Protein AF-A0A3E0QWU9-F1 (afdb_monomer)

Structure (mmCIF, N/CA/C/O backbone):
data_AF-A0A3E0QWU9-F1
#
_entry.id   AF-A0A3E0QWU9-F1
#
loop_
_atom_site.group_PDB
_atom_site.id
_atom_site.type_symbol
_atom_site.label_atom_id
_atom_site.label_alt_id
_atom_site.label_comp_id
_atom_site.label_asym_id
_atom_site.label_entity_id
_atom_site.label_seq_id
_atom_site.pdbx_PDB_ins_code
_atom_site.Cartn_x
_atom_site.Cartn_y
_atom_site.Cartn_z
_atom_site.occupancy
_atom_site.B_iso_or_equiv
_atom_site.auth_seq_id
_atom_site.auth_comp_id
_atom_site.auth_asym_id
_atom_site.auth_atom_id
_atom_site.pdbx_PDB_model_num
ATOM 1 N N . MET A 1 1 ? -54.130 66.924 -6.431 1.00 48.81 1 MET A N 1
ATOM 2 C CA . MET A 1 1 ? -52.927 66.544 -5.653 1.00 48.81 1 MET A CA 1
ATOM 3 C C . MET A 1 1 ? -52.992 65.048 -5.382 1.00 48.81 1 MET A C 1
ATOM 5 O O . MET A 1 1 ? -53.999 64.576 -4.880 1.00 48.81 1 MET A O 1
ATOM 9 N N . SER A 1 2 ? -51.993 64.309 -5.868 1.00 45.28 2 SER A N 1
ATOM 10 C CA . SER A 1 2 ? -52.016 62.852 -6.075 1.00 45.28 2 SER A CA 1
ATOM 11 C C . SER A 1 2 ? -51.606 62.078 -4.816 1.00 45.28 2 SER A C 1
ATOM 13 O O . SER A 1 2 ? -50.489 62.237 -4.330 1.00 45.28 2 SER A O 1
ATOM 15 N N . LEU A 1 3 ? -52.506 61.223 -4.317 1.00 54.56 3 LEU A N 1
ATOM 16 C CA . LEU A 1 3 ? -52.350 60.380 -3.121 1.00 54.56 3 LEU A CA 1
ATOM 17 C C . LEU A 1 3 ? -51.893 58.941 -3.466 1.00 54.56 3 LEU A C 1
ATOM 19 O O . LEU A 1 3 ? -52.272 57.982 -2.805 1.00 54.56 3 LEU A O 1
ATOM 23 N N . GLY A 1 4 ? -51.110 58.766 -4.535 1.00 51.31 4 GLY A N 1
ATOM 24 C CA . GLY A 1 4 ? -50.793 57.441 -5.097 1.00 51.31 4 GLY A CA 1
ATOM 25 C C . GLY A 1 4 ? -49.374 56.906 -4.862 1.00 51.31 4 GLY A C 1
ATOM 26 O O . GLY A 1 4 ? -49.019 55.894 -5.456 1.00 51.31 4 GLY A O 1
ATOM 27 N N . LYS A 1 5 ? -48.522 57.571 -4.065 1.00 53.59 5 LYS A N 1
ATOM 28 C CA . LYS A 1 5 ? -47.066 57.282 -4.035 1.00 53.59 5 LYS A CA 1
ATOM 29 C C . LYS A 1 5 ? -46.502 56.636 -2.762 1.00 53.59 5 LYS A C 1
ATOM 31 O O . LYS A 1 5 ? -45.300 56.403 -2.703 1.00 53.59 5 LYS A O 1
ATOM 36 N N . LEU A 1 6 ? -47.321 56.295 -1.765 1.00 50.47 6 LEU A N 1
ATOM 37 C CA . LEU A 1 6 ? -46.824 55.764 -0.479 1.00 50.47 6 LEU A CA 1
ATOM 38 C C . LEU A 1 6 ? -46.843 54.229 -0.343 1.00 50.47 6 LEU A C 1
ATOM 40 O O . LEU A 1 6 ? -46.405 53.710 0.680 1.00 50.47 6 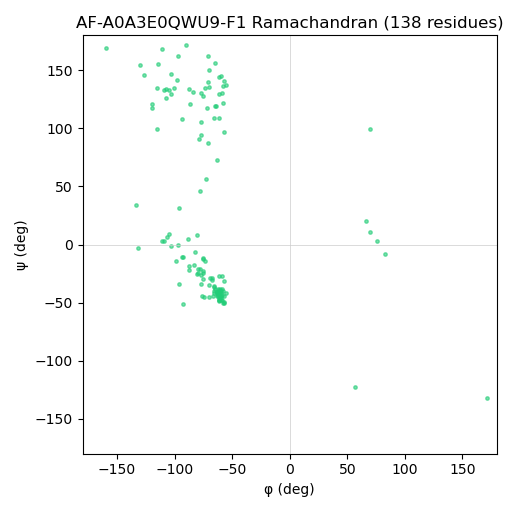LEU A O 1
ATOM 44 N N . TRP A 1 7 ? -47.299 53.488 -1.360 1.00 48.78 7 TRP A N 1
ATOM 45 C CA . TRP A 1 7 ? -47.476 52.026 -1.272 1.00 48.78 7 TRP A CA 1
ATOM 46 C C . TRP A 1 7 ? -46.382 51.189 -1.963 1.00 48.78 7 TRP A C 1
ATOM 48 O O . TRP A 1 7 ? -46.413 49.966 -1.907 1.00 48.78 7 TRP A O 1
ATOM 58 N N . GLN A 1 8 ? -45.393 51.829 -2.595 1.00 52.34 8 GLN A N 1
ATOM 59 C CA . GLN A 1 8 ? -44.316 51.149 -3.337 1.00 52.34 8 GLN A CA 1
ATOM 60 C C . GLN A 1 8 ? -43.006 51.001 -2.535 1.00 52.34 8 GLN A C 1
ATOM 62 O O . GLN A 1 8 ? -42.150 50.201 -2.896 1.00 52.34 8 GLN A O 1
ATOM 67 N N . SER A 1 9 ? -42.830 51.716 -1.417 1.00 51.59 9 SER A N 1
ATOM 68 C CA . SER A 1 9 ? -41.567 51.702 -0.655 1.00 51.59 9 SER A CA 1
ATOM 69 C C . SER A 1 9 ? -41.419 50.526 0.317 1.00 51.59 9 SER A C 1
ATOM 71 O O . SER A 1 9 ? -40.305 50.218 0.734 1.00 51.59 9 SER A O 1
ATOM 73 N N . LYS A 1 10 ? -42.511 49.834 0.672 1.00 47.75 10 LYS A N 1
ATOM 74 C CA . LYS A 1 10 ? -42.472 48.729 1.650 1.00 47.75 10 LYS A CA 1
ATOM 75 C C . LYS A 1 10 ? -42.156 47.359 1.044 1.00 47.75 10 LYS A C 1
ATOM 77 O O . LYS A 1 10 ? -41.722 46.473 1.771 1.00 47.75 10 LYS A O 1
ATOM 82 N N . VAL A 1 11 ? -42.322 47.186 -0.269 1.00 53.94 11 VAL A N 1
ATOM 83 C CA . VAL A 1 11 ? -42.123 45.886 -0.943 1.00 53.94 11 VAL A CA 1
ATOM 84 C C . VAL A 1 11 ? -40.637 45.598 -1.209 1.00 53.94 11 VAL A C 1
ATOM 86 O O . VAL A 1 11 ? -40.225 44.444 -1.241 1.00 53.94 11 VAL A O 1
ATOM 89 N N . ILE A 1 12 ? -39.803 46.639 -1.310 1.00 52.97 12 ILE A N 1
ATOM 90 C CA . ILE A 1 12 ? -38.363 46.513 -1.607 1.00 52.97 12 ILE A CA 1
ATOM 91 C C . ILE A 1 12 ? -37.519 46.310 -0.331 1.00 52.97 12 ILE A C 1
ATOM 93 O O . ILE A 1 12 ? -36.429 45.747 -0.383 1.00 52.97 12 ILE A O 1
ATOM 97 N N . LEU A 1 13 ? -38.030 46.700 0.842 1.00 51.81 13 LEU A N 1
ATOM 98 C CA . LEU A 1 13 ? -37.305 46.587 2.118 1.00 51.81 13 LEU A CA 1
ATOM 99 C C . LEU A 1 13 ? -37.249 45.155 2.681 1.00 51.81 13 LEU A C 1
ATOM 101 O O . LEU A 1 13 ? -36.338 44.828 3.437 1.00 51.81 13 LEU A O 1
ATOM 105 N N . ILE A 1 14 ? -38.187 44.289 2.291 1.00 55.22 14 ILE A N 1
ATOM 106 C CA . ILE A 1 14 ? -38.274 42.900 2.766 1.00 55.22 14 ILE A CA 1
ATOM 107 C C . ILE A 1 14 ? -37.193 41.990 2.141 1.00 55.22 14 ILE A C 1
ATOM 109 O O . ILE A 1 14 ? -36.534 41.274 2.900 1.00 55.22 14 ILE A O 1
ATOM 113 N N . PRO A 1 15 ? -36.913 42.018 0.818 1.00 53.41 15 PRO A N 1
ATOM 114 C CA . PRO A 1 15 ? -35.848 41.183 0.258 1.00 53.41 15 PRO A CA 1
ATOM 115 C C . PRO A 1 15 ? -34.446 41.602 0.732 1.00 53.41 15 PRO A C 1
ATOM 117 O O . PRO A 1 15 ? -33.593 40.731 0.907 1.00 53.41 15 PRO A O 1
ATOM 120 N N . LEU A 1 16 ? -34.215 42.891 1.025 1.00 52.62 16 LEU A N 1
ATOM 121 C CA . LEU A 1 16 ? -32.910 43.384 1.492 1.00 52.62 16 LEU A CA 1
ATOM 122 C C . LEU A 1 16 ? -32.563 42.915 2.916 1.00 52.62 16 LEU A C 1
ATOM 124 O O . LEU A 1 16 ? -31.401 42.631 3.201 1.00 52.62 16 LEU A O 1
ATOM 128 N N . LEU A 1 17 ? -33.563 42.791 3.798 1.00 53.91 17 LEU A N 1
ATOM 129 C CA . LEU A 1 17 ? -33.368 42.274 5.157 1.00 53.91 17 LEU A CA 1
ATOM 130 C C . LEU A 1 17 ? -33.221 40.740 5.182 1.00 53.91 17 LEU A C 1
ATOM 132 O O . LEU A 1 17 ? -32.582 40.198 6.078 1.00 53.91 17 LEU A O 1
ATOM 136 N N . SER A 1 18 ? -33.782 40.036 4.190 1.00 56.00 18 SER A N 1
ATOM 137 C CA . SER A 1 18 ? -33.660 38.572 4.080 1.00 56.00 18 SER A CA 1
ATOM 138 C C . SER A 1 18 ? -32.279 38.108 3.595 1.00 56.00 18 SER A C 1
ATOM 140 O O . SER A 1 18 ? -31.852 37.000 3.913 1.00 56.00 18 SER A O 1
ATOM 142 N N . LEU A 1 19 ? -31.551 38.968 2.871 1.00 53.31 19 LEU A N 1
ATOM 143 C CA . LEU A 1 19 ? -30.234 38.649 2.315 1.00 53.31 19 LEU A CA 1
ATOM 144 C C . LEU A 1 19 ? -29.103 38.755 3.358 1.00 53.31 19 LEU A C 1
ATOM 146 O O . LEU A 1 19 ? -28.087 38.078 3.228 1.00 53.31 19 LEU A O 1
ATOM 150 N N . SER A 1 20 ? -29.273 39.553 4.420 1.00 54.94 20 SER A N 1
ATOM 151 C CA . SER A 1 20 ? -28.243 39.733 5.458 1.00 54.94 20 SER A CA 1
ATOM 152 C C . SER A 1 20 ? -28.158 38.570 6.453 1.00 54.94 20 SER A C 1
ATOM 154 O O . SER A 1 20 ? -27.108 38.357 7.056 1.00 54.94 20 SER A O 1
ATOM 156 N N . VAL A 1 21 ? -29.219 37.768 6.588 1.00 56.41 21 VAL A N 1
ATOM 157 C CA . VAL A 1 21 ? -29.249 36.599 7.489 1.00 56.41 21 VAL A CA 1
ATOM 158 C C . VAL A 1 21 ? -28.539 35.381 6.878 1.00 56.41 21 VAL A C 1
ATOM 160 O O . VAL A 1 21 ? -28.052 34.521 7.608 1.00 56.41 21 VAL A O 1
ATOM 163 N N . PHE A 1 22 ? -28.384 35.331 5.551 1.00 56.59 22 PHE A N 1
ATOM 164 C CA . PHE A 1 22 ? -27.661 34.255 4.853 1.00 56.59 22 PHE A CA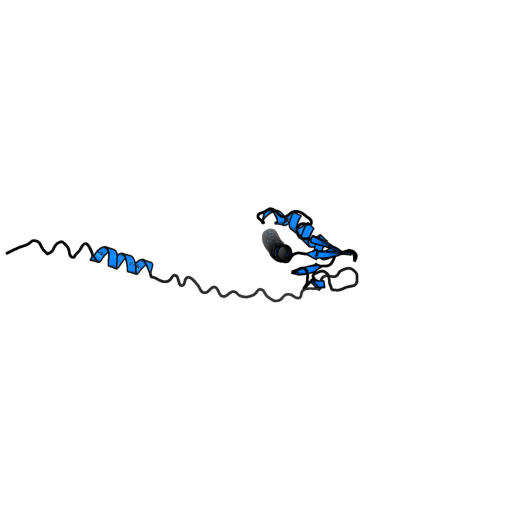 1
ATOM 165 C C . PHE A 1 22 ? -26.132 34.437 4.833 1.00 56.59 22 PHE A C 1
ATOM 167 O O . PHE A 1 22 ? -25.410 33.553 4.379 1.00 56.59 22 PHE A O 1
ATOM 174 N N . LEU A 1 23 ? -25.640 35.579 5.322 1.00 56.75 23 LEU A N 1
ATOM 175 C CA . LEU A 1 23 ? -24.228 35.974 5.299 1.00 56.75 23 LEU A CA 1
ATOM 176 C C . LEU A 1 23 ? -23.534 35.858 6.658 1.00 56.75 23 LEU A C 1
ATOM 178 O O . LEU A 1 23 ? -22.391 36.290 6.775 1.00 56.75 23 LEU A O 1
ATOM 182 N N . LEU A 1 24 ? -24.172 35.261 7.674 1.00 62.22 24 LEU A N 1
ATOM 183 C CA . LEU A 1 24 ? -23.453 34.869 8.885 1.00 62.22 24 LEU A CA 1
ATOM 184 C C . LEU A 1 24 ? -22.454 33.768 8.502 1.00 62.22 24 LEU A C 1
ATOM 186 O O . LEU A 1 24 ? -22.876 32.653 8.182 1.00 62.22 24 LEU A O 1
ATOM 190 N N . PRO A 1 25 ? -21.139 34.057 8.497 1.00 60.53 25 PRO A N 1
ATOM 191 C CA . PRO A 1 25 ? -20.151 33.063 8.151 1.00 60.53 25 PRO A CA 1
ATOM 192 C C . PRO A 1 25 ? -20.220 31.990 9.228 1.00 60.53 25 PRO A C 1
ATOM 194 O O . PRO A 1 25 ? -20.021 32.243 10.417 1.00 60.53 25 PRO A O 1
ATOM 197 N N . SER A 1 26 ? -20.537 30.779 8.795 1.00 58.06 26 SER A N 1
ATOM 198 C CA . SER A 1 26 ? -20.462 29.556 9.568 1.00 58.06 26 SER A CA 1
ATOM 199 C C . SER A 1 26 ? -19.004 29.281 9.949 1.00 58.06 26 SER A C 1
ATOM 201 O O . SER A 1 26 ? -18.375 28.362 9.430 1.00 58.06 26 SER A O 1
ATOM 203 N N . CYS A 1 27 ? -18.454 30.059 10.881 1.00 59.38 27 CYS A N 1
ATOM 204 C CA . CYS A 1 27 ? -17.252 29.724 11.637 1.00 59.38 27 CYS A CA 1
ATOM 205 C C . CYS A 1 27 ? -17.613 28.629 12.651 1.00 59.38 27 CYS A C 1
ATOM 207 O O . CYS A 1 27 ? -17.485 28.789 13.863 1.00 59.38 27 CYS A O 1
ATOM 209 N N . VAL A 1 28 ? -18.142 27.511 12.154 1.00 60.81 28 VAL A N 1
ATOM 210 C CA . VAL A 1 28 ? -18.437 26.332 12.957 1.00 60.81 28 VAL A CA 1
ATOM 211 C C . VAL A 1 28 ? -17.118 25.606 13.168 1.00 60.81 28 VAL A C 1
ATOM 213 O O . VAL A 1 28 ? -16.716 24.764 12.374 1.00 60.81 28 VAL A O 1
ATOM 216 N N . GLY A 1 29 ? -16.458 25.972 14.263 1.00 61.81 29 GLY A N 1
ATOM 217 C CA . GLY A 1 29 ? -15.495 25.142 14.972 1.00 61.81 29 GLY A CA 1
ATOM 218 C C . GLY A 1 29 ? -14.185 24.893 14.238 1.00 61.81 29 GLY A C 1
ATOM 219 O O . GLY A 1 29 ? -14.046 23.944 13.468 1.00 61.81 29 GLY A O 1
ATOM 220 N N . THR A 1 30 ? -13.163 25.658 14.608 1.00 63.31 30 THR A N 1
ATOM 221 C CA . THR A 1 30 ? -11.766 25.249 14.463 1.00 63.31 30 THR A CA 1
ATOM 222 C C . THR A 1 30 ? -11.588 23.926 15.215 1.00 63.31 30 THR A C 1
ATOM 224 O O . THR A 1 30 ? -11.472 23.894 16.438 1.00 63.31 30 THR A O 1
ATOM 227 N N . ARG A 1 31 ? -11.649 22.794 14.506 1.00 64.81 31 ARG A N 1
ATOM 228 C CA . ARG A 1 31 ? -11.327 21.491 15.091 1.00 64.81 31 ARG A CA 1
ATOM 229 C C . ARG A 1 31 ? -9.815 21.391 15.170 1.00 64.81 31 ARG A C 1
ATOM 231 O O . ARG A 1 31 ? -9.155 21.194 14.153 1.00 64.81 31 ARG A O 1
ATOM 238 N N . THR A 1 32 ? -9.270 21.520 16.372 1.00 75.62 32 THR A N 1
ATOM 239 C CA . THR A 1 32 ? -7.865 21.207 16.619 1.00 75.62 32 THR A CA 1
ATOM 240 C C . THR A 1 32 ? -7.651 19.729 16.310 1.00 75.62 32 THR A C 1
ATOM 242 O O . THR A 1 32 ? -8.155 18.853 17.012 1.00 75.62 32 THR A O 1
ATOM 245 N N . TYR A 1 33 ? -6.946 19.442 15.217 1.00 67.81 33 TYR A N 1
ATOM 246 C CA . TYR A 1 33 ? -6.546 18.085 14.880 1.00 67.81 33 TYR A CA 1
ATOM 247 C C . TYR A 1 33 ? -5.364 17.712 15.773 1.00 67.81 33 TYR A C 1
ATOM 249 O O . TYR A 1 33 ? -4.220 18.051 15.479 1.00 67.81 33 TYR A O 1
ATOM 257 N N . THR A 1 34 ? -5.638 17.062 16.903 1.00 81.50 34 THR A N 1
ATOM 258 C CA . THR A 1 34 ? -4.573 16.491 17.728 1.00 81.50 34 THR A CA 1
ATOM 259 C C . THR A 1 34 ? -4.004 15.278 16.992 1.00 81.50 34 THR A C 1
ATOM 261 O O . THR A 1 34 ? -4.750 14.322 16.748 1.00 81.50 34 THR A O 1
ATOM 264 N N . PRO A 1 35 ? -2.715 15.285 16.607 1.00 76.25 35 PRO A N 1
ATOM 265 C CA . PRO A 1 35 ? -2.117 14.130 15.964 1.00 76.25 35 PRO A CA 1
ATOM 266 C C . PRO A 1 35 ? -2.157 12.932 16.924 1.00 76.25 35 PRO A C 1
ATOM 268 O O . PRO A 1 35 ? -2.012 13.104 18.138 1.00 76.25 35 PRO A O 1
ATOM 271 N N . PRO A 1 36 ? -2.367 11.710 16.411 1.00 76.81 36 PRO A N 1
ATOM 272 C CA . PRO A 1 36 ? -2.288 10.522 17.245 1.00 76.81 36 PRO A CA 1
ATOM 273 C C . PRO A 1 36 ? -0.885 10.415 17.869 1.00 76.81 36 PRO A C 1
ATOM 275 O O . PRO A 1 36 ? 0.094 10.778 17.210 1.00 76.81 36 PRO A O 1
ATOM 278 N N . PRO A 1 37 ? -0.770 9.913 19.112 1.00 79.94 37 PRO A N 1
ATOM 279 C CA . PRO A 1 37 ? 0.522 9.732 19.762 1.00 79.94 37 PRO A CA 1
ATOM 280 C C . PRO A 1 37 ? 1.443 8.871 18.892 1.00 79.94 37 PRO A C 1
ATOM 282 O O . PRO A 1 37 ? 1.005 7.873 18.306 1.00 79.94 37 PRO A O 1
ATOM 285 N N . ILE A 1 38 ? 2.711 9.278 18.800 1.00 73.00 38 ILE A N 1
ATOM 286 C CA . ILE A 1 38 ? 3.737 8.522 18.083 1.00 73.00 38 ILE A CA 1
ATOM 287 C C . ILE A 1 38 ? 3.913 7.198 18.823 1.00 73.00 38 ILE A C 1
ATOM 289 O O . ILE A 1 38 ? 4.222 7.171 20.011 1.00 73.00 38 ILE A O 1
ATOM 293 N N . VAL A 1 39 ? 3.656 6.104 18.118 1.00 75.56 39 VAL A N 1
ATOM 294 C CA . VAL A 1 39 ? 3.911 4.746 18.594 1.00 75.56 39 VAL A CA 1
ATOM 295 C C . VAL A 1 39 ? 5.139 4.225 17.874 1.00 75.56 39 VAL A C 1
ATOM 297 O O . VAL A 1 39 ? 5.213 4.337 16.647 1.00 75.56 39 VAL A O 1
ATOM 300 N N . ASP A 1 40 ? 6.073 3.641 18.620 1.00 64.19 40 ASP A N 1
ATOM 301 C CA . ASP A 1 40 ? 7.221 2.962 18.030 1.00 64.19 40 ASP A CA 1
ATOM 302 C C . ASP A 1 40 ? 6.717 1.858 17.100 1.00 64.19 40 ASP A C 1
ATOM 304 O O . ASP A 1 40 ? 5.945 0.975 17.487 1.00 64.19 40 ASP A O 1
ATOM 308 N N . THR A 1 41 ? 7.114 1.938 15.832 1.00 67.38 41 THR A N 1
ATOM 309 C CA . THR A 1 41 ? 6.773 0.920 14.839 1.00 67.38 41 THR A CA 1
ATOM 310 C C . THR A 1 41 ? 8.015 0.112 14.521 1.00 67.38 41 THR A C 1
ATOM 312 O O . THR A 1 41 ? 9.057 0.662 14.174 1.00 67.38 41 THR A O 1
ATOM 315 N N . GLN A 1 42 ? 7.913 -1.209 14.655 1.00 67.56 42 GLN A N 1
ATOM 316 C CA . GLN A 1 42 ? 8.976 -2.107 14.228 1.00 67.56 42 GLN A CA 1
ATOM 317 C C . GLN A 1 42 ? 9.050 -2.107 12.689 1.00 67.56 42 GLN A C 1
A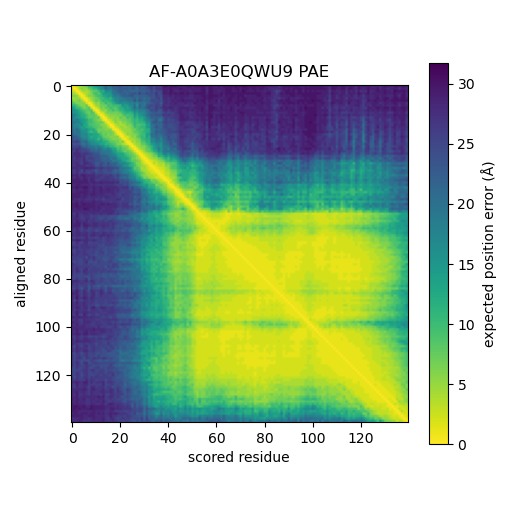TOM 319 O O . GLN A 1 42 ? 8.001 -2.200 12.038 1.00 67.56 42 GLN A O 1
ATOM 324 N N . PRO A 1 43 ? 10.253 -2.040 12.088 1.00 63.31 43 PRO A N 1
ATOM 325 C CA . PRO A 1 43 ? 10.416 -2.172 10.646 1.00 63.31 43 PRO A CA 1
ATOM 326 C C . PRO A 1 43 ? 9.833 -3.494 10.139 1.00 63.31 43 PRO A C 1
ATOM 328 O O . PRO A 1 43 ? 9.982 -4.539 10.775 1.00 63.31 43 PRO A O 1
ATOM 331 N N . SER A 1 44 ? 9.188 -3.466 8.972 1.00 67.38 44 SER A N 1
ATOM 332 C CA . SER A 1 44 ? 8.746 -4.692 8.305 1.00 67.38 44 SER A CA 1
ATOM 333 C C . SER A 1 44 ? 9.946 -5.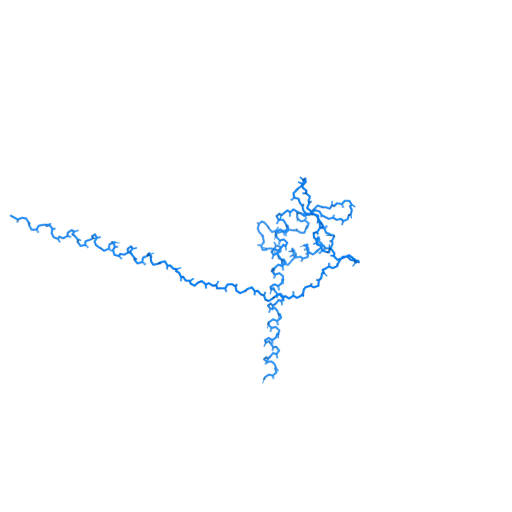363 7.635 1.00 67.38 44 SER A C 1
ATOM 335 O O . SER A 1 44 ? 10.666 -4.728 6.862 1.00 67.38 44 SER A O 1
ATOM 337 N N . TRP A 1 45 ? 10.114 -6.661 7.874 1.00 67.12 45 TRP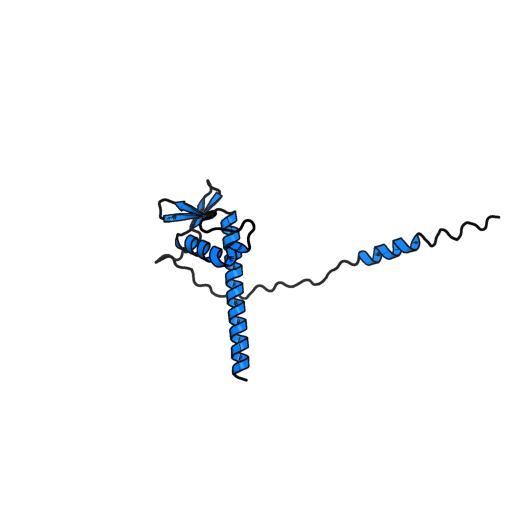 A N 1
ATOM 338 C CA . TRP A 1 45 ? 11.212 -7.459 7.325 1.00 67.12 45 TRP A CA 1
ATOM 339 C C . TRP A 1 45 ? 10.787 -8.237 6.075 1.00 67.12 45 TRP A C 1
ATOM 341 O O . TRP A 1 45 ? 9.659 -8.723 6.002 1.00 67.12 45 TRP A O 1
ATOM 351 N N . ASP A 1 46 ? 11.681 -8.339 5.090 1.00 62.50 46 ASP A N 1
ATOM 352 C CA . ASP A 1 46 ? 11.620 -9.293 3.974 1.00 62.50 46 ASP A CA 1
ATOM 353 C C . ASP A 1 46 ? 12.826 -10.243 4.091 1.00 62.50 46 ASP A C 1
ATOM 355 O O . ASP A 1 46 ? 13.967 -9.863 3.807 1.00 62.50 46 ASP A O 1
ATOM 359 N N . GLY A 1 47 ? 12.612 -11.445 4.635 1.00 72.31 47 GLY A N 1
ATOM 360 C CA . GLY A 1 47 ? 13.707 -12.322 5.066 1.00 72.31 47 GLY A CA 1
ATOM 361 C C . GLY A 1 47 ? 14.619 -11.632 6.093 1.00 72.31 47 GLY A C 1
ATOM 362 O O . GLY A 1 47 ? 14.144 -11.145 7.116 1.00 72.31 47 GLY A O 1
ATOM 363 N N . ASN A 1 48 ? 15.922 -11.541 5.794 1.00 70.94 48 ASN A N 1
ATOM 364 C CA . ASN A 1 48 ? 16.925 -10.892 6.656 1.00 70.94 48 ASN A CA 1
ATOM 365 C C . ASN A 1 48 ? 17.089 -9.379 6.405 1.00 70.94 48 ASN A C 1
ATOM 367 O O . ASN A 1 48 ? 17.980 -8.760 6.985 1.00 70.94 48 ASN A O 1
ATOM 371 N N . LYS A 1 49 ? 16.282 -8.764 5.528 1.00 67.31 49 LYS A N 1
ATOM 372 C CA . LYS A 1 49 ? 16.401 -7.338 5.178 1.00 67.31 49 LYS A CA 1
ATOM 373 C C . LYS A 1 49 ? 15.243 -6.524 5.758 1.00 67.31 49 LYS A C 1
ATOM 375 O O . LYS A 1 49 ? 14.078 -6.877 5.588 1.00 67.31 49 LYS A O 1
ATOM 380 N N . GLN A 1 50 ? 15.545 -5.388 6.388 1.00 63.75 50 GLN A N 1
ATOM 381 C CA . GLN A 1 50 ? 14.550 -4.428 6.902 1.00 63.75 50 GLN A CA 1
ATOM 382 C C . GLN A 1 50 ? 13.954 -3.536 5.798 1.00 63.75 50 GLN A C 1
ATOM 384 O O . GLN A 1 50 ? 13.897 -2.319 5.943 1.00 63.75 50 GLN A O 1
ATOM 389 N N . ASN A 1 51 ? 13.551 -4.102 4.657 1.00 67.38 51 ASN A N 1
ATOM 390 C CA . ASN A 1 51 ? 13.090 -3.315 3.507 1.00 67.38 51 ASN A CA 1
ATOM 391 C C . ASN A 1 51 ? 11.793 -3.837 2.867 1.00 67.38 51 ASN A C 1
ATOM 393 O O . ASN A 1 51 ? 11.607 -3.711 1.659 1.00 67.38 51 ASN A O 1
ATOM 397 N N . SER A 1 52 ? 10.862 -4.390 3.656 1.00 71.19 52 SER A N 1
ATOM 398 C CA . SER A 1 52 ? 9.562 -4.840 3.130 1.00 71.19 52 SER A CA 1
ATOM 399 C C . SER A 1 52 ? 8.665 -3.657 2.736 1.00 71.19 52 SER A C 1
ATOM 401 O O . SER A 1 52 ? 7.823 -3.189 3.513 1.00 71.19 52 SER A O 1
ATOM 403 N N . GLY A 1 53 ? 8.801 -3.174 1.503 1.00 85.06 53 GLY A N 1
ATOM 404 C CA . GLY A 1 53 ? 8.056 -2.017 1.017 1.00 85.06 53 GLY A CA 1
ATOM 405 C C . GLY A 1 53 ? 8.529 -1.530 -0.345 1.00 85.06 53 GLY A C 1
ATOM 406 O O . GLY A 1 53 ? 8.653 -2.320 -1.279 1.00 85.06 53 GLY A O 1
ATOM 407 N N . ILE A 1 54 ? 8.739 -0.217 -0.438 1.00 90.31 54 ILE A N 1
ATOM 408 C CA . ILE A 1 54 ? 9.268 0.463 -1.621 1.00 90.31 54 ILE A CA 1
ATOM 409 C C . ILE A 1 54 ? 10.794 0.381 -1.582 1.00 90.31 54 ILE A C 1
ATOM 411 O O . ILE A 1 54 ? 11.407 0.677 -0.560 1.00 90.31 54 ILE A O 1
ATOM 415 N N . ILE A 1 55 ? 11.384 -0.031 -2.699 1.00 91.00 55 ILE A N 1
ATOM 416 C CA . ILE A 1 55 ? 12.829 -0.147 -2.899 1.00 91.00 55 ILE A CA 1
ATOM 417 C C . ILE A 1 55 ? 13.366 1.146 -3.515 1.00 91.00 55 ILE A C 1
ATOM 419 O O . ILE A 1 55 ? 14.326 1.721 -3.015 1.00 91.00 55 ILE A O 1
ATOM 423 N N . SER A 1 56 ? 12.748 1.602 -4.604 1.00 92.62 56 SER A N 1
ATOM 424 C CA . SER A 1 56 ? 13.177 2.777 -5.364 1.00 92.62 56 SER A CA 1
ATOM 425 C C . SER A 1 56 ? 12.031 3.335 -6.210 1.00 92.62 56 SER A C 1
ATOM 427 O O . SER A 1 56 ? 10.984 2.702 -6.363 1.00 92.62 56 SER A O 1
ATOM 429 N N . TYR A 1 57 ? 12.233 4.527 -6.763 1.00 93.12 57 TYR A N 1
ATOM 430 C CA . TYR A 1 57 ? 11.375 5.113 -7.787 1.00 93.12 57 TYR A CA 1
ATOM 431 C C . TYR A 1 57 ? 12.034 4.934 -9.158 1.00 93.12 57 TYR A C 1
ATOM 433 O O . TYR A 1 57 ? 13.238 5.150 -9.294 1.00 93.12 57 TYR A O 1
ATOM 441 N N . ASP A 1 58 ? 11.255 4.507 -10.145 1.00 91.62 58 ASP A N 1
ATOM 442 C CA . ASP A 1 58 ? 11.676 4.362 -11.533 1.00 91.62 58 ASP A CA 1
ATOM 443 C C . ASP A 1 58 ? 11.319 5.643 -12.292 1.00 91.62 58 ASP A C 1
ATOM 445 O O . ASP A 1 58 ? 10.147 5.933 -12.540 1.00 91.62 58 ASP A O 1
ATOM 449 N N . VAL A 1 59 ? 12.344 6.426 -12.626 1.00 90.56 59 VAL A N 1
ATOM 450 C CA . VAL A 1 59 ? 12.187 7.738 -13.266 1.00 90.56 59 VAL A CA 1
ATOM 451 C C . VAL A 1 59 ? 11.684 7.604 -14.704 1.00 90.56 59 VAL A C 1
ATOM 453 O O . VAL A 1 59 ? 10.976 8.487 -15.178 1.00 90.56 59 VAL A O 1
ATOM 456 N N . GLU A 1 60 ? 12.003 6.501 -15.383 1.00 89.88 60 GLU A N 1
ATOM 457 C CA . GLU A 1 60 ? 11.620 6.287 -16.781 1.00 89.88 60 GLU A CA 1
ATOM 458 C C . GLU A 1 60 ? 10.146 5.906 -16.896 1.00 89.88 60 GLU A C 1
ATOM 460 O O . GLU A 1 60 ? 9.424 6.429 -17.743 1.00 89.88 60 GLU A O 1
ATOM 465 N N . SER A 1 61 ? 9.683 5.007 -16.023 1.00 88.62 61 SER A N 1
ATOM 466 C CA . SER A 1 61 ? 8.305 4.511 -16.068 1.00 88.62 61 SER A CA 1
ATOM 467 C C . SER A 1 61 ? 7.333 5.272 -15.160 1.00 88.62 61 SER A C 1
ATOM 469 O O . SER A 1 61 ? 6.121 5.070 -15.257 1.00 88.62 61 SER A O 1
ATOM 471 N N . GLY A 1 62 ? 7.834 6.134 -14.269 1.00 91.94 62 GLY A N 1
ATOM 472 C CA . GLY A 1 62 ? 7.025 6.854 -13.280 1.00 91.94 62 GLY A CA 1
ATOM 473 C C . GLY A 1 62 ? 6.377 5.941 -12.231 1.00 91.94 62 GLY A C 1
ATOM 474 O O . GLY A 1 62 ? 5.374 6.306 -11.609 1.00 91.94 62 GLY A O 1
ATOM 475 N N . ASN A 1 63 ? 6.919 4.732 -12.066 1.00 95.00 63 ASN A N 1
ATOM 476 C CA . ASN A 1 63 ? 6.413 3.693 -11.174 1.00 95.00 63 ASN A CA 1
ATOM 477 C C . ASN A 1 63 ? 7.364 3.476 -9.994 1.00 95.00 63 ASN A C 1
ATOM 479 O O . ASN A 1 63 ? 8.508 3.921 -9.986 1.00 95.00 63 ASN A O 1
ATOM 483 N N . TYR A 1 64 ? 6.909 2.742 -8.985 1.00 95.25 64 TYR A N 1
ATOM 484 C CA . TYR A 1 64 ? 7.715 2.426 -7.810 1.00 95.25 64 TYR A CA 1
ATOM 485 C C . TYR A 1 64 ? 8.142 0.965 -7.827 1.00 95.25 64 TYR A C 1
ATOM 487 O O . TYR A 1 64 ? 7.322 0.074 -8.037 1.00 95.25 64 TYR A O 1
ATOM 495 N N . HIS A 1 65 ? 9.416 0.705 -7.557 1.00 94.38 65 HIS A N 1
ATOM 496 C CA . HIS A 1 65 ? 9.911 -0.641 -7.300 1.00 94.38 65 HIS A CA 1
ATOM 497 C C . HIS A 1 65 ? 9.483 -1.061 -5.900 1.00 94.38 65 HIS A C 1
ATOM 499 O O . HIS A 1 65 ? 9.758 -0.363 -4.925 1.00 94.38 65 HIS A O 1
ATOM 505 N N . ILE A 1 66 ? 8.854 -2.222 -5.784 1.00 94.31 66 ILE A N 1
ATOM 506 C CA . ILE A 1 66 ? 8.419 -2.797 -4.517 1.00 94.31 66 ILE A CA 1
ATOM 507 C C . ILE A 1 66 ? 8.878 -4.251 -4.393 1.00 94.31 66 ILE A C 1
ATOM 509 O O . ILE A 1 66 ? 9.089 -4.953 -5.388 1.00 94.31 66 ILE A O 1
ATOM 513 N N . THR A 1 67 ? 9.028 -4.718 -3.154 1.00 93.69 67 THR A N 1
ATOM 514 C CA . THR A 1 67 ? 9.388 -6.118 -2.898 1.00 93.69 67 THR A CA 1
ATOM 515 C C . THR A 1 67 ? 8.233 -7.076 -3.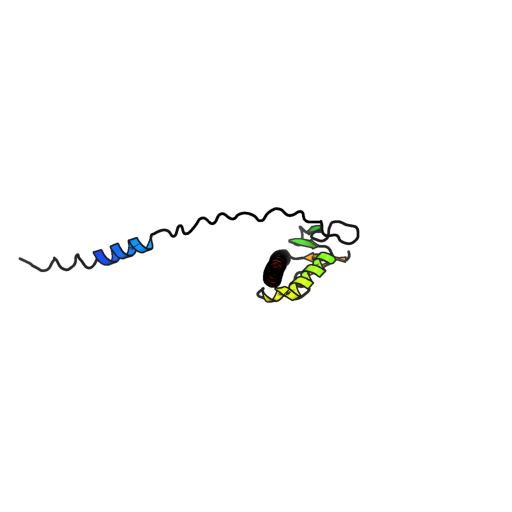212 1.00 93.69 67 THR A C 1
ATOM 517 O O . THR A 1 67 ? 7.063 -6.682 -3.269 1.00 93.69 67 THR A O 1
ATOM 520 N N . ALA A 1 68 ? 8.541 -8.367 -3.373 1.00 92.38 68 ALA A N 1
ATOM 521 C CA . ALA A 1 68 ? 7.528 -9.405 -3.566 1.00 92.38 68 ALA A CA 1
ATOM 522 C C . ALA A 1 68 ? 6.531 -9.469 -2.397 1.00 92.38 68 ALA A C 1
ATOM 524 O O . ALA A 1 68 ? 5.325 -9.621 -2.608 1.00 92.38 68 ALA A O 1
ATOM 525 N N . ASN A 1 69 ? 7.011 -9.280 -1.165 1.00 91.50 69 ASN A N 1
ATOM 526 C CA . ASN A 1 69 ? 6.149 -9.246 0.009 1.00 91.50 69 ASN A CA 1
ATOM 527 C C . ASN A 1 69 ? 5.195 -8.038 -0.019 1.00 91.50 69 ASN A C 1
ATOM 529 O O . ASN A 1 69 ? 4.006 -8.162 0.278 1.00 91.50 69 ASN A O 1
ATOM 533 N N . ALA A 1 70 ? 5.673 -6.866 -0.450 1.00 93.12 70 ALA A N 1
ATOM 534 C CA . ALA A 1 70 ? 4.820 -5.693 -0.623 1.00 93.12 70 ALA A CA 1
ATOM 535 C C . ALA A 1 70 ? 3.711 -5.926 -1.666 1.00 93.12 70 ALA A C 1
ATOM 537 O O . ALA A 1 70 ? 2.558 -5.582 -1.396 1.00 93.12 70 ALA A O 1
ATOM 538 N N . ALA A 1 71 ? 4.026 -6.573 -2.793 1.00 95.19 71 ALA A N 1
ATOM 539 C CA . ALA A 1 71 ? 3.041 -6.960 -3.805 1.00 95.19 71 ALA A CA 1
ATOM 540 C C . ALA A 1 71 ? 2.003 -7.965 -3.264 1.00 95.19 71 ALA A C 1
ATOM 542 O O . ALA A 1 71 ? 0.805 -7.822 -3.513 1.00 95.19 71 ALA A O 1
ATOM 543 N N . SER A 1 72 ? 2.435 -8.942 -2.459 1.00 95.06 72 SER A N 1
ATOM 544 C CA . SER A 1 72 ? 1.534 -9.889 -1.787 1.00 95.06 72 SER A CA 1
ATOM 545 C C . SER A 1 72 ? 0.566 -9.180 -0.831 1.00 95.06 72 SER A C 1
ATOM 547 O O . SER A 1 72 ? -0.649 -9.375 -0.912 1.00 95.06 72 SER A O 1
ATOM 549 N N . ARG A 1 73 ? 1.074 -8.271 0.015 1.00 94.38 73 ARG A N 1
ATOM 550 C CA . ARG A 1 73 ? 0.236 -7.453 0.911 1.00 94.38 73 ARG A CA 1
ATOM 551 C C . ARG A 1 73 ? -0.761 -6.597 0.141 1.00 94.38 73 ARG A C 1
ATOM 553 O O . ARG A 1 73 ? -1.909 -6.495 0.562 1.00 94.38 73 ARG A O 1
ATOM 560 N N . TYR A 1 74 ? -0.338 -5.994 -0.967 1.00 96.56 74 TYR A N 1
ATOM 561 C CA . TYR A 1 74 ? -1.225 -5.215 -1.824 1.00 96.56 74 TYR A CA 1
ATOM 562 C C . TYR A 1 74 ? -2.407 -6.063 -2.314 1.00 96.56 74 TYR A C 1
ATOM 564 O O . TYR A 1 74 ? -3.558 -5.696 -2.086 1.00 96.56 74 TYR A O 1
ATOM 572 N N . ASN A 1 75 ? -2.138 -7.249 -2.866 1.00 97.62 75 ASN A N 1
ATOM 573 C CA . ASN A 1 75 ? -3.182 -8.176 -3.311 1.00 97.62 75 ASN A CA 1
ATOM 574 C C . ASN A 1 75 ? -4.084 -8.665 -2.163 1.00 97.62 75 ASN A C 1
ATOM 576 O O . ASN A 1 75 ? -5.295 -8.770 -2.340 1.00 97.62 75 ASN A O 1
ATOM 580 N N . ALA A 1 76 ? -3.524 -8.916 -0.978 1.00 96.56 76 ALA A N 1
ATOM 581 C CA . ALA A 1 76 ? -4.297 -9.311 0.201 1.00 96.56 76 ALA A CA 1
ATOM 582 C C . ALA A 1 76 ? -5.208 -8.186 0.729 1.00 96.56 76 ALA A C 1
ATOM 584 O O . ALA A 1 76 ? -6.247 -8.451 1.334 1.00 96.56 76 ALA A O 1
ATOM 585 N N . LEU A 1 77 ? -4.830 -6.921 0.528 1.00 96.62 77 LEU A N 1
ATOM 586 C CA . LEU A 1 77 ? -5.689 -5.784 0.853 1.00 96.62 77 LEU A CA 1
ATOM 587 C C . LEU A 1 77 ? -6.781 -5.573 -0.190 1.00 96.62 77 LEU A C 1
ATOM 589 O O . LEU A 1 77 ? -7.888 -5.210 0.196 1.00 96.62 77 LEU A O 1
ATOM 593 N N . ILE A 1 78 ? -6.511 -5.852 -1.468 1.00 97.69 78 ILE A N 1
ATOM 594 C CA . ILE A 1 78 ? -7.544 -5.840 -2.512 1.00 97.69 78 ILE A CA 1
ATOM 595 C C . ILE A 1 78 ? -8.667 -6.820 -2.166 1.00 97.69 78 ILE A C 1
ATOM 597 O O . ILE A 1 78 ? -9.829 -6.454 -2.291 1.00 97.69 78 ILE A O 1
ATOM 601 N N . ASP A 1 79 ? -8.358 -8.006 -1.636 1.00 96.81 79 ASP A N 1
ATOM 602 C CA . ASP A 1 79 ? -9.398 -8.954 -1.198 1.00 96.81 79 ASP A CA 1
ATOM 603 C C . ASP A 1 79 ? -10.360 -8.370 -0.156 1.00 96.81 79 ASP A C 1
ATOM 605 O O . ASP A 1 79 ? -11.524 -8.753 -0.092 1.00 96.81 79 ASP A O 1
ATOM 609 N N . LYS A 1 80 ? -9.874 -7.454 0.688 1.00 96.50 80 LYS A N 1
ATOM 610 C CA . LYS A 1 80 ? -10.646 -6.885 1.801 1.00 96.50 80 LYS A CA 1
ATOM 611 C C . LYS A 1 80 ? -11.300 -5.554 1.460 1.00 96.50 80 LYS A C 1
ATOM 613 O O . LYS A 1 80 ? -12.351 -5.233 2.006 1.00 96.50 80 LYS A O 1
ATOM 618 N N . TYR A 1 81 ? -10.638 -4.754 0.632 1.00 97.31 81 TYR A N 1
ATOM 619 C CA . TYR A 1 81 ? -10.968 -3.348 0.417 1.00 97.31 81 TYR A CA 1
ATOM 620 C C . TYR A 1 81 ? -11.051 -2.972 -1.064 1.00 97.31 81 TYR A C 1
ATOM 622 O O . TYR A 1 81 ? -11.392 -1.838 -1.363 1.00 97.31 81 TYR A O 1
ATOM 630 N N . GLY A 1 82 ? -10.779 -3.879 -2.004 1.00 95.06 82 GLY A N 1
ATOM 631 C CA . GLY A 1 82 ? -10.777 -3.591 -3.445 1.00 95.06 82 GLY A CA 1
ATOM 632 C C . GLY A 1 82 ? -12.115 -3.069 -3.975 1.00 95.06 82 GLY A C 1
ATOM 633 O O . GLY A 1 82 ? -12.139 -2.281 -4.921 1.00 95.06 82 GLY A O 1
ATOM 634 N N . ASP A 1 83 ? -13.206 -3.438 -3.307 1.00 97.19 83 ASP A N 1
ATOM 635 C CA . ASP A 1 83 ? -14.586 -3.061 -3.629 1.00 97.19 83 ASP A CA 1
ATOM 636 C C . ASP A 1 83 ? -14.906 -1.599 -3.288 1.00 97.19 83 ASP A C 1
ATOM 638 O O . ASP A 1 83 ? -15.911 -1.071 -3.751 1.00 97.19 83 ASP A O 1
ATOM 642 N N . MET A 1 84 ? -14.059 -0.923 -2.500 1.00 95.88 84 MET A N 1
ATOM 643 C CA . MET A 1 84 ? -14.248 0.493 -2.159 1.00 95.88 84 MET A CA 1
ATOM 644 C C . MET A 1 84 ? -13.884 1.445 -3.307 1.00 95.88 84 MET A C 1
ATOM 646 O O . MET A 1 84 ? -14.153 2.642 -3.220 1.00 95.88 84 MET A O 1
ATOM 650 N N . PHE A 1 85 ? -13.219 0.937 -4.346 1.00 96.62 85 PHE A N 1
ATOM 651 C CA . PHE A 1 85 ? -12.747 1.721 -5.481 1.00 96.62 85 PHE A CA 1
ATOM 652 C C . PHE A 1 85 ? -13.650 1.522 -6.700 1.00 96.62 85 PHE A C 1
ATOM 654 O O . PHE A 1 85 ? -14.170 0.433 -6.932 1.00 96.62 85 PHE A O 1
ATOM 661 N N . LEU A 1 86 ? -13.793 2.577 -7.505 1.00 94.56 86 LEU A N 1
ATOM 662 C CA . LEU A 1 86 ? -14.481 2.552 -8.795 1.00 94.56 86 LEU A CA 1
ATOM 663 C C . LEU A 1 86 ? -13.477 2.953 -9.895 1.00 94.56 86 LEU A C 1
ATOM 665 O O . LEU A 1 86 ? -12.956 4.068 -9.837 1.00 94.56 86 LEU A O 1
ATOM 669 N N . PRO A 1 87 ? -13.161 2.081 -10.873 1.00 93.50 87 PRO A N 1
ATOM 670 C CA . PRO A 1 87 ? -13.578 0.679 -10.978 1.00 93.50 87 PRO A CA 1
ATOM 671 C C . PRO A 1 87 ? -13.006 -0.195 -9.847 1.00 93.50 87 PRO A C 1
ATOM 673 O O . PRO A 1 87 ? -11.967 0.131 -9.263 1.00 93.50 87 PRO A O 1
ATOM 676 N N . LYS A 1 88 ? -13.690 -1.313 -9.556 1.00 95.94 88 LYS A N 1
ATOM 677 C CA . LYS A 1 88 ? -13.276 -2.284 -8.532 1.00 95.94 88 LYS A CA 1
ATOM 678 C C . LYS A 1 88 ? -11.886 -2.826 -8.855 1.00 95.94 88 LYS A C 1
ATOM 680 O O . LYS A 1 88 ? -11.646 -3.276 -9.975 1.00 95.94 88 LYS A O 1
ATOM 685 N N . LEU A 1 89 ? -11.000 -2.799 -7.860 1.00 97.25 89 LEU A N 1
ATOM 686 C CA . LEU A 1 89 ? -9.643 -3.322 -8.003 1.00 97.25 89 LEU A CA 1
ATOM 687 C C . LEU A 1 89 ? -9.645 -4.849 -8.077 1.00 97.25 89 LEU A C 1
ATOM 689 O O . LEU A 1 89 ? -10.349 -5.519 -7.319 1.00 97.25 89 LEU A O 1
ATOM 693 N N . LYS A 1 90 ? -8.797 -5.394 -8.946 1.00 97.25 90 LYS A N 1
ATOM 694 C CA . LYS A 1 90 ? -8.495 -6.821 -9.053 1.00 97.25 90 LYS A CA 1
ATOM 695 C C . LYS A 1 90 ? -7.040 -7.081 -8.673 1.00 97.25 90 LYS A C 1
ATOM 697 O O . LYS A 1 90 ? -6.180 -6.207 -8.760 1.00 97.25 90 LYS A O 1
ATOM 702 N N . LYS A 1 91 ? -6.757 -8.307 -8.227 1.00 97.12 91 LYS A N 1
ATOM 703 C CA . LYS A 1 91 ? -5.387 -8.723 -7.897 1.00 97.12 91 LYS A CA 1
ATOM 704 C C . LYS A 1 91 ? -4.480 -8.566 -9.108 1.00 97.12 91 LYS A C 1
ATOM 706 O O . LYS A 1 91 ? -4.839 -8.981 -10.203 1.00 97.12 91 LYS A O 1
ATOM 711 N N . GLY A 1 92 ? -3.294 -8.024 -8.871 1.00 95.69 92 GLY A N 1
ATOM 712 C CA . GLY A 1 92 ? -2.324 -7.739 -9.921 1.00 95.69 92 GLY A CA 1
ATOM 713 C C . GLY A 1 92 ? -2.555 -6.420 -10.658 1.00 95.69 92 GLY A C 1
ATOM 714 O O . GLY A 1 92 ? -1.667 -6.018 -11.404 1.00 95.69 92 GLY A O 1
ATOM 715 N N . ASP A 1 93 ? -3.667 -5.708 -10.437 1.00 96.50 93 ASP A N 1
ATOM 716 C CA . ASP A 1 93 ? -3.883 -4.428 -11.112 1.00 96.50 93 ASP A CA 1
ATOM 717 C C . ASP A 1 93 ? -2.787 -3.423 -10.740 1.00 96.50 93 ASP A C 1
ATOM 719 O O . ASP A 1 93 ? -2.496 -3.188 -9.564 1.00 96.50 93 ASP A O 1
ATOM 723 N N . GLY A 1 94 ? -2.190 -2.810 -11.762 1.00 94.69 94 GLY A N 1
ATOM 724 C CA . GLY A 1 94 ? -1.108 -1.843 -11.598 1.00 94.69 94 GLY A CA 1
ATOM 725 C C . GLY A 1 94 ? 0.211 -2.441 -11.107 1.00 94.69 94 GLY A C 1
ATOM 726 O O . GLY A 1 94 ? 1.096 -1.660 -10.764 1.00 94.69 94 GLY A O 1
ATOM 727 N N . LEU A 1 95 ? 0.348 -3.775 -11.071 1.00 97.00 95 LEU A N 1
ATOM 728 C CA . LEU A 1 95 ? 1.602 -4.470 -10.793 1.00 97.00 95 LEU A CA 1
ATOM 729 C C . LEU A 1 95 ? 2.227 -5.029 -12.075 1.00 97.00 95 LEU A C 1
ATOM 731 O O . LEU A 1 95 ? 1.598 -5.803 -12.792 1.00 97.00 95 LEU A O 1
ATOM 735 N N . THR A 1 96 ? 3.508 -4.741 -12.293 1.00 96.50 96 THR A N 1
ATOM 736 C CA . THR A 1 96 ? 4.308 -5.340 -13.371 1.00 96.50 96 THR A CA 1
ATOM 737 C C . THR A 1 96 ? 5.479 -6.099 -12.766 1.00 96.50 96 THR A C 1
ATOM 739 O O . THR A 1 96 ? 6.296 -5.526 -12.049 1.00 96.50 96 THR A O 1
ATOM 742 N N . LYS A 1 97 ? 5.574 -7.404 -13.027 1.00 95.31 97 LYS A N 1
ATOM 743 C CA . LYS A 1 97 ? 6.660 -8.241 -12.502 1.00 95.31 97 LYS A CA 1
ATOM 744 C C . LYS A 1 97 ? 7.972 -7.944 -13.240 1.00 95.31 97 LYS A C 1
ATOM 746 O O . LYS A 1 97 ? 7.975 -7.883 -14.466 1.00 95.31 97 LYS A O 1
ATOM 751 N N . LYS A 1 98 ? 9.079 -7.799 -12.504 1.00 92.94 98 LYS A N 1
ATOM 752 C CA . LYS A 1 98 ? 10.442 -7.735 -13.060 1.00 92.94 98 LYS A CA 1
ATOM 753 C C . LYS A 1 98 ? 11.133 -9.099 -12.993 1.00 92.94 98 LYS A C 1
ATOM 755 O O . LYS A 1 98 ? 10.739 -9.978 -12.224 1.00 92.94 98 LYS A O 1
ATOM 760 N N . ASN A 1 99 ? 12.193 -9.252 -13.786 1.00 90.94 99 ASN A N 1
ATOM 761 C CA . ASN A 1 99 ? 12.995 -10.480 -13.850 1.00 90.94 99 ASN A CA 1
ATOM 762 C C . ASN A 1 99 ? 13.660 -10.819 -12.504 1.00 90.94 99 ASN A C 1
ATOM 764 O O . ASN A 1 99 ? 13.815 -11.990 -12.176 1.00 90.94 99 ASN A O 1
ATOM 768 N N . ASP A 1 100 ? 13.930 -9.808 -11.675 1.00 87.88 100 ASP A N 1
ATOM 769 C CA . ASP A 1 100 ? 14.608 -9.952 -10.379 1.00 87.88 100 ASP A CA 1
ATOM 770 C C . ASP A 1 100 ? 13.682 -10.432 -9.242 1.00 87.88 100 ASP A C 1
ATOM 772 O O . ASP A 1 100 ? 14.039 -10.379 -8.066 1.00 87.88 100 ASP A O 1
ATOM 776 N N . GLY A 1 101 ? 12.443 -10.828 -9.558 1.00 87.69 101 GLY A N 1
ATOM 777 C CA . GLY A 1 101 ? 11.439 -11.231 -8.565 1.00 87.69 101 GLY A CA 1
ATOM 778 C C . GLY A 1 101 ? 10.800 -10.068 -7.793 1.00 87.69 101 GLY A C 1
ATOM 779 O O . GLY A 1 101 ? 9.968 -10.298 -6.915 1.00 87.69 101 GLY A O 1
ATOM 780 N N . THR A 1 102 ? 11.149 -8.826 -8.128 1.00 92.12 102 THR A N 1
ATOM 781 C CA . THR A 1 102 ? 10.503 -7.602 -7.632 1.00 92.12 102 THR A CA 1
ATOM 782 C C . THR A 1 102 ? 9.344 -7.181 -8.540 1.00 92.12 102 THR A C 1
ATOM 784 O O . THR A 1 102 ? 9.122 -7.758 -9.609 1.00 92.12 102 THR A O 1
ATOM 787 N N . TYR A 1 103 ? 8.572 -6.184 -8.108 1.00 95.81 103 TYR A N 1
ATOM 788 C CA . TYR A 1 103 ? 7.440 -5.662 -8.872 1.00 95.81 103 TYR A CA 1
ATOM 789 C C . TYR A 1 103 ? 7.559 -4.151 -9.039 1.00 95.81 103 TYR A C 1
ATOM 791 O O . TYR A 1 103 ? 8.020 -3.452 -8.141 1.00 95.81 103 TYR A O 1
ATOM 799 N N . LEU A 1 104 ? 7.104 -3.645 -10.176 1.00 96.38 104 LEU A N 1
ATOM 800 C CA . LEU A 1 104 ? 6.731 -2.250 -10.344 1.00 96.38 104 LEU A CA 1
ATOM 801 C C . LEU A 1 104 ? 5.278 -2.084 -9.933 1.00 96.38 104 LEU A C 1
ATOM 803 O O . LEU A 1 104 ? 4.437 -2.869 -10.361 1.00 96.38 104 LEU A O 1
ATOM 807 N N . ILE A 1 105 ? 4.982 -1.055 -9.150 1.00 97.62 105 ILE A N 1
ATOM 808 C CA . ILE A 1 105 ? 3.619 -0.608 -8.884 1.00 97.62 105 ILE A CA 1
ATOM 809 C C . ILE A 1 105 ? 3.413 0.787 -9.455 1.00 97.62 105 ILE A C 1
ATOM 811 O O . ILE A 1 105 ? 4.245 1.677 -9.259 1.00 97.62 105 ILE A O 1
ATOM 815 N N . SER A 1 106 ? 2.293 0.993 -10.143 1.00 97.00 106 SER A N 1
ATOM 816 C CA . SER A 1 106 ? 1.957 2.318 -10.653 1.00 97.00 106 SER A CA 1
ATOM 817 C C . SER A 1 106 ? 1.587 3.288 -9.539 1.00 97.00 106 SER A C 1
ATOM 819 O O . SER A 1 106 ? 1.036 2.907 -8.504 1.00 97.00 106 SER A O 1
ATOM 821 N N . THR A 1 107 ? 1.855 4.575 -9.756 1.00 95.62 107 THR A N 1
ATOM 822 C CA . THR A 1 107 ? 1.613 5.627 -8.756 1.00 95.62 107 THR A CA 1
ATOM 823 C C . THR A 1 107 ? 0.161 5.647 -8.269 1.00 95.62 107 THR A C 1
ATOM 825 O O . THR A 1 107 ? -0.098 5.719 -7.067 1.00 95.62 107 THR A O 1
ATOM 828 N N . GLN A 1 108 ? -0.808 5.487 -9.176 1.00 96.25 108 GLN A N 1
ATOM 829 C CA . GLN A 1 108 ? -2.227 5.418 -8.807 1.00 96.25 108 GLN A CA 1
ATOM 830 C C . GLN A 1 108 ? -2.528 4.223 -7.893 1.00 96.25 108 GLN A C 1
ATOM 832 O O . GLN A 1 108 ? -3.280 4.346 -6.926 1.00 96.25 108 GLN A O 1
ATOM 837 N N . HIS A 1 109 ? -1.931 3.065 -8.176 1.00 97.00 109 HIS A N 1
ATOM 838 C CA . HIS A 1 109 ? -2.132 1.856 -7.384 1.00 97.00 109 HIS A CA 1
ATOM 839 C C . HIS A 1 109 ? -1.382 1.911 -6.050 1.00 97.00 109 HIS A C 1
ATOM 841 O O . HIS A 1 109 ? -1.892 1.397 -5.055 1.00 97.00 109 HIS A O 1
ATOM 847 N N . LEU A 1 110 ? -0.254 2.624 -5.982 1.00 95.81 110 LEU A N 1
ATOM 848 C CA . LEU A 1 110 ? 0.450 2.906 -4.733 1.00 95.81 110 LEU A CA 1
ATOM 849 C C . LEU A 1 110 ? -0.377 3.798 -3.795 1.00 95.81 110 LEU A C 1
ATOM 851 O O . LEU A 1 110 ? -0.462 3.520 -2.599 1.00 95.81 110 LEU A O 1
ATOM 855 N N . ILE A 1 111 ? -1.045 4.828 -4.324 1.00 95.62 111 ILE A N 1
ATOM 856 C CA . ILE A 1 111 ? -1.950 5.678 -3.532 1.00 95.62 111 ILE A CA 1
ATOM 857 C C . ILE A 1 111 ? -3.095 4.837 -2.958 1.00 95.62 111 ILE A C 1
ATOM 859 O O . ILE A 1 111 ? -3.359 4.881 -1.753 1.00 95.62 111 ILE A O 1
ATOM 863 N N . LYS A 1 112 ? -3.731 4.006 -3.795 1.00 97.31 112 LYS A N 1
ATOM 864 C CA . LYS A 1 112 ? -4.788 3.085 -3.351 1.00 97.31 112 LYS A CA 1
ATOM 865 C C . LYS A 1 112 ? -4.265 2.088 -2.313 1.00 97.31 112 LYS A C 1
ATOM 867 O O . LYS A 1 112 ? -4.947 1.815 -1.327 1.00 97.31 112 LYS A O 1
ATOM 872 N N . PHE A 1 113 ? -3.036 1.591 -2.472 1.00 96.56 113 PHE A N 1
ATOM 873 C CA . PHE A 1 113 ? -2.380 0.742 -1.475 1.00 96.56 113 PHE A CA 1
ATOM 874 C C . PHE A 1 113 ? -2.232 1.463 -0.127 1.00 96.56 113 PHE A C 1
ATOM 876 O O . PHE A 1 113 ? -2.558 0.893 0.916 1.00 96.56 113 PHE A O 1
ATOM 883 N N . GLY A 1 114 ? -1.815 2.731 -0.134 1.00 95.12 114 GLY A N 1
ATOM 884 C CA . GLY A 1 114 ? -1.762 3.577 1.060 1.00 95.12 114 GLY A CA 1
ATOM 885 C C . GLY A 1 114 ? -3.129 3.739 1.735 1.00 95.12 114 GLY A C 1
ATOM 886 O O . GLY A 1 114 ? -3.256 3.511 2.938 1.00 95.12 114 GLY A O 1
ATOM 887 N N . GLN A 1 115 ? -4.171 4.042 0.959 1.00 96.50 115 GLN A N 1
ATOM 888 C CA . GLN A 1 115 ? -5.544 4.186 1.460 1.00 96.50 115 GLN A CA 1
ATOM 889 C C . GLN A 1 115 ? -6.065 2.891 2.104 1.00 96.50 115 GLN A C 1
ATOM 891 O O . GLN A 1 115 ? -6.612 2.924 3.209 1.00 96.50 115 GLN A O 1
ATOM 896 N N . MET A 1 116 ? -5.835 1.738 1.468 1.00 97.00 116 MET A N 1
ATOM 897 C CA . MET A 1 116 ? -6.213 0.439 2.034 1.00 97.00 116 MET A CA 1
ATOM 898 C C . MET A 1 116 ? -5.438 0.115 3.316 1.00 97.00 116 MET A C 1
ATOM 900 O O . MET A 1 116 ? -6.021 -0.414 4.261 1.00 97.00 116 MET A O 1
ATOM 904 N N . ASN A 1 117 ? -4.148 0.457 3.395 1.00 93.88 117 ASN A N 1
ATOM 905 C CA . ASN A 1 117 ? -3.353 0.274 4.614 1.00 93.88 117 ASN A CA 1
ATOM 906 C C . ASN A 1 117 ? -3.895 1.107 5.783 1.00 93.88 117 ASN A C 1
ATOM 908 O O . ASN A 1 117 ? -4.034 0.590 6.895 1.00 93.88 117 ASN A O 1
ATOM 912 N N . ILE A 1 118 ? -4.241 2.375 5.533 1.00 91.75 118 ILE A N 1
ATOM 913 C CA . ILE A 1 118 ? -4.868 3.249 6.535 1.00 91.75 118 ILE A CA 1
ATOM 914 C C . ILE A 1 118 ? -6.171 2.613 7.019 1.00 91.75 118 ILE A C 1
ATOM 916 O O . ILE A 1 118 ? -6.351 2.407 8.222 1.00 91.75 118 ILE A O 1
ATOM 920 N N . LYS A 1 119 ? -7.035 2.193 6.087 1.00 93.19 119 LYS A N 1
ATOM 921 C CA . LYS A 1 119 ? -8.311 1.559 6.428 1.00 93.19 119 LYS A CA 1
ATOM 922 C C . LYS A 1 119 ? -8.130 0.275 7.231 1.00 93.19 119 LYS A C 1
ATOM 924 O O . LYS A 1 119 ? -8.860 0.018 8.193 1.00 93.19 119 LYS A O 1
ATOM 929 N N . HIS A 1 120 ? -7.127 -0.518 6.870 1.00 93.19 120 HIS A N 1
ATOM 930 C CA . HIS A 1 120 ? -6.788 -1.730 7.591 1.00 93.19 120 HIS A CA 1
ATOM 931 C C . HIS A 1 120 ? -6.379 -1.433 9.035 1.00 93.19 120 HIS A C 1
ATOM 933 O O . HIS A 1 120 ? -6.900 -2.058 9.964 1.00 93.19 120 HIS A O 1
ATOM 939 N N . LYS A 1 121 ? -5.525 -0.427 9.245 1.00 90.00 121 LYS A N 1
ATOM 940 C CA . LYS A 1 121 ? -5.112 0.023 10.580 1.00 90.00 121 LYS A CA 1
ATOM 941 C C . LYS A 1 121 ? -6.309 0.486 11.415 1.00 90.00 121 LYS A C 1
ATOM 943 O O . LYS A 1 121 ? -6.473 0.020 12.542 1.00 90.00 121 LYS A O 1
ATOM 948 N N . GLU A 1 122 ? -7.178 1.324 10.854 1.00 88.69 122 GLU A N 1
ATOM 949 C CA . 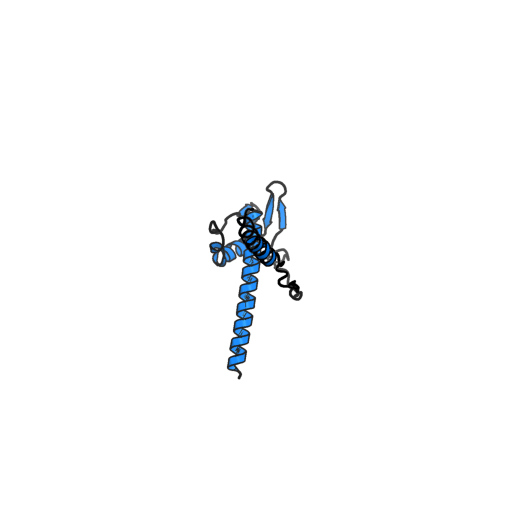GLU A 1 122 ? -8.398 1.800 11.524 1.00 88.69 122 GLU A CA 1
ATOM 950 C C . GLU A 1 122 ? -9.304 0.646 11.967 1.00 88.69 122 GLU A C 1
ATOM 952 O O . GLU A 1 122 ? -9.788 0.625 13.102 1.00 88.69 122 GLU A O 1
ATOM 957 N N . SER A 1 123 ? -9.505 -0.348 11.094 1.00 89.06 123 SER A N 1
ATOM 958 C CA . SER A 1 123 ? -10.353 -1.504 11.398 1.00 89.06 123 SER A CA 1
ATOM 959 C C . SER A 1 123 ? -9.828 -2.313 12.591 1.00 89.06 123 SER A C 1
ATOM 961 O O . SER A 1 123 ? -10.608 -2.703 13.461 1.00 89.06 123 SER A O 1
ATOM 963 N N . ARG A 1 124 ? -8.503 -2.485 12.706 1.00 87.50 124 ARG A N 1
ATOM 964 C CA . ARG A 1 124 ? -7.872 -3.189 13.834 1.00 87.50 124 ARG A CA 1
ATOM 965 C C . ARG A 1 124 ? -8.037 -2.435 15.148 1.00 87.50 124 ARG A C 1
ATOM 967 O O . ARG A 1 124 ? -8.391 -3.046 16.153 1.00 87.50 124 ARG A O 1
ATOM 974 N N . VAL A 1 125 ? -7.829 -1.119 15.136 1.00 87.12 125 VAL A N 1
ATOM 975 C CA . VAL A 1 125 ? -7.997 -0.276 16.331 1.00 87.12 125 VAL A CA 1
ATOM 976 C C . VAL A 1 125 ? -9.451 -0.299 16.805 1.00 87.12 125 VAL A C 1
ATOM 978 O O . VAL A 1 125 ? -9.714 -0.460 17.998 1.00 87.12 125 VAL A O 1
ATOM 981 N N . LYS A 1 126 ? -10.415 -0.220 15.878 1.00 86.31 126 LYS A N 1
ATOM 982 C CA . LYS A 1 126 ? -11.844 -0.319 16.206 1.00 86.31 126 LYS A CA 1
ATOM 983 C C . LYS A 1 126 ? -12.175 -1.654 16.878 1.00 86.31 126 LYS A C 1
ATOM 985 O O . LYS A 1 126 ? -12.842 -1.659 17.910 1.00 86.31 126 LYS A O 1
ATOM 990 N N . LEU A 1 127 ? -11.671 -2.769 16.344 1.00 86.00 127 LEU A N 1
ATOM 991 C CA . LEU A 1 127 ? -11.872 -4.098 16.932 1.00 86.00 127 LEU A CA 1
ATOM 992 C C . LEU A 1 127 ? -11.249 -4.222 18.328 1.00 86.00 127 LEU A C 1
ATOM 994 O O . LEU A 1 127 ? -11.879 -4.773 19.228 1.00 86.00 127 LEU A O 1
ATOM 998 N N . GLN A 1 128 ? -10.053 -3.667 18.544 1.00 87.06 128 GLN A N 1
ATOM 999 C CA . GLN A 1 128 ? -9.420 -3.645 19.867 1.00 87.06 128 GLN A CA 1
ATOM 1000 C C . GLN A 1 128 ? -10.247 -2.852 20.885 1.00 87.06 128 GLN A C 1
ATOM 1002 O O . GLN A 1 128 ? -10.446 -3.320 22.007 1.00 87.06 128 GLN A O 1
ATOM 1007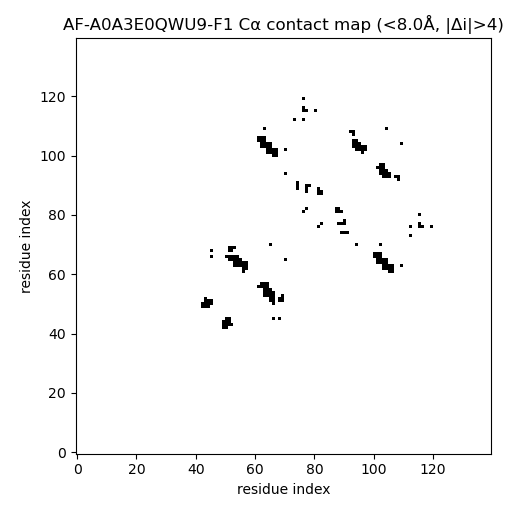 N N . LYS A 1 129 ? -10.787 -1.691 20.490 1.00 85.50 129 LYS A N 1
ATOM 1008 C CA . LYS A 1 129 ? -11.660 -0.881 21.351 1.00 85.50 129 LYS A CA 1
ATOM 1009 C C . LYS A 1 129 ? -12.952 -1.622 21.706 1.00 85.50 129 LYS A C 1
ATOM 1011 O O . LYS A 1 129 ? -13.341 -1.629 22.871 1.00 85.50 129 LYS A O 1
ATOM 1016 N N . ILE A 1 130 ? -13.580 -2.278 20.725 1.00 85.12 130 ILE A N 1
ATOM 1017 C CA . ILE A 1 130 ? -14.786 -3.094 20.940 1.00 85.12 130 ILE A CA 1
ATOM 1018 C C . ILE A 1 130 ? -14.486 -4.242 21.904 1.00 85.12 130 ILE A C 1
ATOM 1020 O O . ILE A 1 130 ? -15.215 -4.413 22.877 1.00 85.12 130 ILE A O 1
ATOM 1024 N N . LYS A 1 131 ? -13.393 -4.982 21.679 1.00 85.06 131 LYS A N 1
ATOM 1025 C CA . LYS A 1 131 ? -12.976 -6.089 22.546 1.00 85.06 131 LYS A CA 1
ATOM 1026 C C . LYS A 1 131 ? -12.774 -5.604 23.984 1.00 85.06 131 LYS A C 1
ATOM 1028 O O . LYS A 1 131 ? -13.367 -6.166 24.894 1.00 85.06 131 LYS A O 1
ATOM 1033 N N . LYS A 1 132 ? -12.027 -4.513 24.187 1.00 85.31 132 LYS A N 1
ATOM 1034 C CA . LYS A 1 132 ? -11.805 -3.927 25.520 1.00 85.31 132 LYS A CA 1
ATOM 1035 C C . LYS A 1 132 ? -13.116 -3.515 26.208 1.00 85.31 132 LYS A C 1
ATOM 1037 O O . LYS A 1 132 ? -13.292 -3.804 27.383 1.00 85.31 132 LYS A O 1
ATOM 1042 N N . SER A 1 133 ? -14.042 -2.888 25.478 1.00 87.62 133 SER A N 1
ATOM 1043 C CA . SER A 1 133 ? -15.357 -2.491 26.009 1.00 87.62 133 SER A CA 1
ATOM 1044 C C . SER A 1 133 ? -16.246 -3.686 26.374 1.00 87.62 133 SER A C 1
ATOM 1046 O O . SER A 1 133 ? -16.999 -3.614 27.340 1.00 87.62 133 SER A O 1
ATOM 1048 N N . TRP A 1 134 ? -16.177 -4.780 25.616 1.00 82.19 134 TRP A N 1
ATOM 1049 C CA . TRP A 1 134 ? -16.905 -6.010 25.931 1.00 82.19 134 TRP A CA 1
ATOM 1050 C C . TRP A 1 134 ? -16.347 -6.714 27.167 1.00 82.19 134 TRP A C 1
ATOM 1052 O O . TRP A 1 134 ? -17.120 -7.082 28.039 1.00 82.19 134 TRP A O 1
ATOM 1062 N N . PHE A 1 135 ? -15.022 -6.843 27.278 1.00 83.69 135 PHE A N 1
ATOM 1063 C CA . PHE A 1 135 ? -14.397 -7.450 28.456 1.00 83.69 135 PHE A CA 1
ATOM 1064 C C . PHE A 1 135 ? -14.604 -6.629 29.731 1.00 83.69 135 PHE A C 1
ATOM 1066 O O . PHE A 1 135 ? -14.825 -7.218 30.779 1.00 83.69 135 PHE A O 1
ATOM 1073 N N . GLY A 1 136 ? -14.593 -5.293 29.649 1.00 77.69 136 GLY A N 1
ATOM 1074 C CA . GLY A 1 136 ? -14.904 -4.444 30.806 1.00 77.69 136 GLY A CA 1
ATOM 1075 C C . GLY A 1 136 ? -16.313 -4.686 31.357 1.00 77.69 136 GLY A C 1
ATOM 1076 O O . GLY A 1 136 ? -16.477 -4.794 32.559 1.00 77.69 136 GLY A O 1
ATOM 1077 N N . ARG A 1 137 ? -17.303 -4.883 30.476 1.00 76.19 137 ARG A N 1
ATOM 1078 C CA . ARG A 1 137 ? -18.698 -5.167 30.862 1.00 76.19 137 ARG A CA 1
ATOM 1079 C C . ARG A 1 137 ? -18.954 -6.591 31.369 1.00 76.19 137 ARG A C 1
ATOM 1081 O O . ARG A 1 137 ? -20.049 -6.856 31.833 1.00 76.19 137 ARG A O 1
ATOM 1088 N N . LEU A 1 138 ? -18.006 -7.515 31.203 1.00 72.31 138 LEU A N 1
ATOM 1089 C CA . LEU A 1 138 ? -18.121 -8.901 31.685 1.00 72.31 138 LEU A CA 1
ATOM 1090 C C . LEU A 1 138 ? -17.522 -9.094 33.087 1.00 72.31 138 LEU A C 1
ATOM 1092 O O . LEU A 1 138 ? -17.673 -10.169 33.658 1.00 72.31 138 LEU A O 1
ATOM 1096 N N . LEU A 1 139 ? -16.791 -8.099 33.596 1.00 67.19 139 LEU A N 1
ATOM 1097 C CA . LEU A 1 139 ? -16.102 -8.136 34.891 1.00 67.19 139 LEU A CA 1
ATOM 1098 C C . LEU A 1 139 ? -16.760 -7.218 35.941 1.00 67.19 139 LEU A C 1
ATOM 1100 O O . LEU A 1 139 ? -16.239 -7.113 37.049 1.00 67.19 139 LEU A O 1
ATOM 1104 N N . GLU A 1 140 ? -17.871 -6.574 35.580 1.00 62.22 140 GLU A N 1
ATOM 1105 C CA . GLU A 1 140 ? -18.775 -5.793 36.441 1.00 62.22 140 GLU A CA 1
ATOM 1106 C C . GLU A 1 140 ? -20.081 -6.571 36.633 1.00 62.22 140 GLU A C 1
ATOM 1108 O O . GLU A 1 140 ? -20.610 -6.552 37.766 1.00 62.22 140 GLU A O 1
#

Sequence (140 aa):
MSLGKLWQSKVILIPLLSLSVFLLPSCVGTRTYTPPPIVDTQPSWDGNKQNSGIISYDVESGNYHITANAASRYNALIDKYGDMFLPKLKKGDGLTKKNDGTYLISTQHLIKFGQMNIKHKESRVKLQKIKKSWFGRLLE

Nearest PDB structures (foldseek):
  8d3q-assembly1_A  TM=5.483E-01  e=3.331E+00  Halalkalibacterium halodurans C-125
  4aih-assembly1_B  TM=6.527E-01  e=7.795E+00  Yersinia pseudotuberculosis YPIII

Secondary structure (DSSP, 8-state):
----SSSSSSTTHHHHHHHHGGGS---------PPPPP---PPPPBTTBS--SEEEEETTTTEEEE-HHHHHHHHHHHHHHGGGSSSPP-TTTTEEE-TTS-EEEEHHHHHHHHHHHHHHHHHHHHHHHHHHHHHHTT--

Solvent-accessible surface area (backbone atoms only — not comparable to full-atom values): 8653 Å² total; per-residue (Å²): 136,86,91,80,76,81,79,69,70,68,71,63,55,54,63,62,61,59,56,60,70,75,64,64,78,82,81,74,66,91,74,81,81,75,75,78,81,90,68,95,73,80,78,49,61,49,86,96,40,80,58,49,30,75,77,48,76,37,84,89,78,62,24,32,33,26,33,51,66,37,54,50,51,44,38,60,42,35,78,78,48,16,78,81,40,88,75,64,55,57,78,61,64,55,52,44,80,46,95,86,62,33,28,36,32,32,56,72,45,48,53,52,45,50,52,46,51,52,52,51,51,52,53,50,54,52,50,52,53,50,50,54,56,52,56,58,67,71,77,110

Radius of gyration: 28.86 Å; Cα contacts (8 Å, |Δi|>4): 109; chains: 1; bounding box: 70×79×53 Å

pLDDT: mean 80.41, std 16.61, range [45.28, 97.69]

Foldseek 3Di:
DDPPPDPPVPVVVVVVVVVVVVPPPCPPDPPDP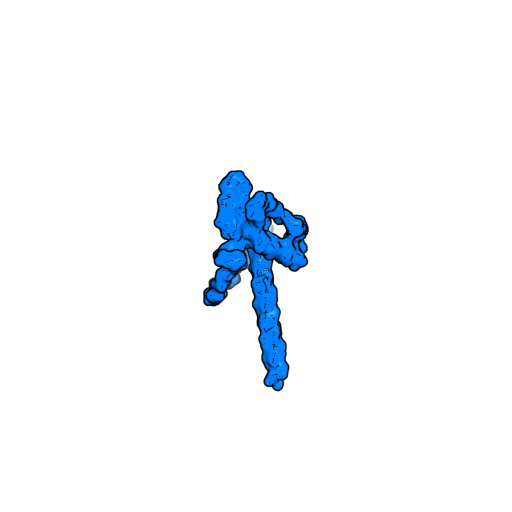DDDDDDDDDQDDDVPDSFQFFDAADPVVRWTKGALNNLVLLQVLLVVCQCVDVVRDHRCVQWDADPVRIITHHPVSVVVSVVSVVVVVVVVVVVVVVVVVVVVVVVD

Mean predicted aligned error: 13.66 Å